Protein AF-A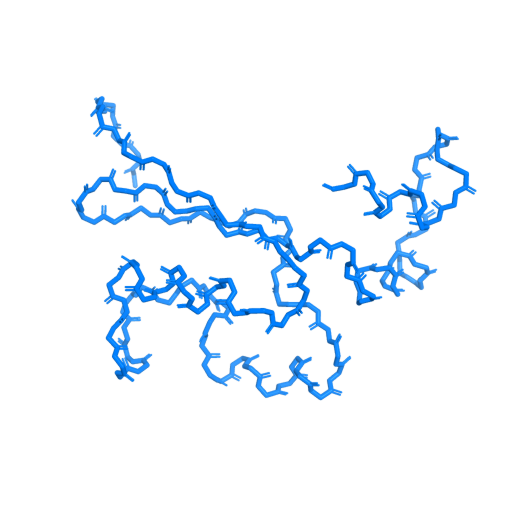0A9X0CCC5-F1 (afdb_monomer)

Foldseek 3Di:
DDDPDDDAAEDEDAAAAPPCQQVVLQVVLVDDPPLPDPRRPPCNRPVNVVVCVVVLAWRDDAWDWDAHPVRYIYIYGTYQQRPNVLVCCVPPNVPDPPVDPDSSSSSNVD

Structure (mmCIF, N/CA/C/O backbone):
data_AF-A0A9X0CCC5-F1
#
_entry.id   AF-A0A9X0CCC5-F1
#
loop_
_atom_site.group_PDB
_atom_site.id
_atom_site.type_symbol
_atom_site.label_atom_id
_atom_site.l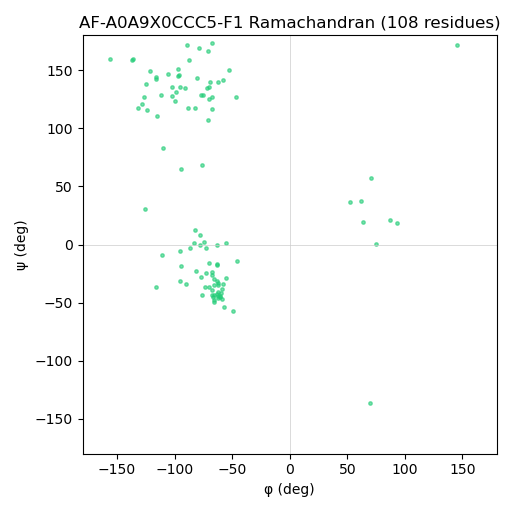abel_alt_id
_atom_site.label_comp_id
_atom_site.label_asym_id
_atom_site.label_entity_id
_atom_site.label_seq_id
_atom_site.pdbx_PDB_ins_code
_atom_site.Cartn_x
_atom_site.Cartn_y
_atom_site.Cartn_z
_atom_site.occupancy
_atom_site.B_iso_or_equiv
_atom_site.auth_seq_id
_atom_site.auth_comp_id
_atom_site.auth_asym_id
_atom_site.auth_atom_id
_atom_site.pdbx_PDB_model_num
ATOM 1 N N . ILE A 1 1 ? -15.593 -13.661 10.466 1.00 53.88 1 ILE A N 1
ATOM 2 C CA . ILE A 1 1 ? -16.989 -13.393 10.046 1.00 53.88 1 ILE A CA 1
ATOM 3 C C . ILE A 1 1 ? -17.139 -11.886 10.006 1.00 53.88 1 ILE A C 1
ATOM 5 O O . ILE A 1 1 ? -16.925 -11.261 11.036 1.00 53.88 1 ILE A O 1
ATOM 9 N N . LEU A 1 2 ? -17.408 -11.317 8.831 1.00 68.50 2 LEU A N 1
ATOM 10 C CA . LEU A 1 2 ? -17.832 -9.922 8.739 1.00 68.50 2 LEU A CA 1
ATOM 11 C C . LEU A 1 2 ? -19.293 -9.868 9.187 1.00 68.50 2 LEU A C 1
ATOM 13 O O . LEU A 1 2 ? -20.100 -10.692 8.757 1.00 68.50 2 LEU A O 1
ATOM 17 N N . LEU A 1 3 ? -19.589 -8.978 10.124 1.00 79.69 3 LEU A N 1
ATOM 18 C CA . LEU A 1 3 ? -20.931 -8.781 10.658 1.00 79.69 3 LEU A CA 1
ATOM 19 C C . LEU A 1 3 ? -21.579 -7.606 9.926 1.00 79.69 3 LEU A C 1
ATOM 21 O O . LEU A 1 3 ? -20.877 -6.685 9.514 1.00 79.69 3 LEU A O 1
ATOM 25 N N . ASP A 1 4 ? -22.904 -7.624 9.807 1.00 84.25 4 ASP A N 1
ATOM 26 C CA . ASP A 1 4 ? -23.687 -6.513 9.259 1.00 84.25 4 ASP A CA 1
ATOM 27 C C . ASP A 1 4 ? -23.791 -5.384 10.299 1.00 84.25 4 ASP A C 1
ATOM 29 O O . ASP A 1 4 ? -24.814 -5.180 10.951 1.00 84.25 4 ASP A O 1
ATOM 33 N N . GLN A 1 5 ? -22.656 -4.739 10.571 1.00 79.56 5 GLN A N 1
ATOM 34 C CA . GLN A 1 5 ? -22.555 -3.595 11.469 1.00 79.56 5 GLN A CA 1
ATOM 35 C C . GLN A 1 5 ? -22.102 -2.365 10.687 1.00 79.56 5 GLN A C 1
ATOM 37 O O . GLN A 1 5 ? -21.273 -2.453 9.785 1.00 79.56 5 GLN A O 1
ATOM 42 N N . THR A 1 6 ? -22.651 -1.210 11.045 1.00 84.75 6 THR A N 1
ATOM 43 C CA . THR A 1 6 ? -22.238 0.091 10.516 1.00 84.75 6 THR A CA 1
ATOM 44 C C . THR A 1 6 ? -21.115 0.687 11.372 1.00 84.75 6 THR A C 1
ATOM 46 O O . THR A 1 6 ? -20.791 0.161 12.441 1.00 84.75 6 THR A O 1
ATOM 49 N N . ASP A 1 7 ? -20.532 1.794 10.903 1.00 88.69 7 ASP A N 1
ATOM 50 C CA . ASP A 1 7 ? -19.572 2.622 11.653 1.00 88.69 7 ASP A CA 1
ATOM 51 C C . ASP A 1 7 ? -18.192 1.978 11.872 1.00 88.69 7 ASP A C 1
ATOM 53 O O . ASP A 1 7 ? -17.707 1.833 12.995 1.00 88.69 7 ASP A O 1
ATOM 57 N N . PHE A 1 8 ? -17.542 1.613 10.765 1.00 91.88 8 PHE A N 1
ATOM 58 C CA . PHE A 1 8 ? -16.128 1.233 10.737 1.00 91.88 8 PHE A CA 1
ATOM 59 C C . PHE A 1 8 ? -15.248 2.416 10.325 1.00 91.88 8 PHE A C 1
ATOM 61 O O . PHE A 1 8 ? -15.617 3.205 9.453 1.00 91.88 8 PHE A O 1
ATOM 68 N N . LEU A 1 9 ? -14.046 2.490 10.898 1.00 93.62 9 LEU A N 1
ATOM 69 C CA . LEU A 1 9 ? -12.968 3.328 10.373 1.00 93.62 9 LEU A CA 1
ATOM 70 C C . LEU A 1 9 ? -12.127 2.499 9.400 1.00 93.62 9 LEU A C 1
ATOM 72 O O . LEU A 1 9 ? -11.758 1.374 9.720 1.00 93.62 9 LEU A O 1
ATOM 76 N N . VAL A 1 10 ? -11.783 3.058 8.241 1.00 95.19 10 VAL A N 1
ATOM 77 C CA . VAL A 1 10 ? -10.883 2.412 7.275 1.00 95.19 10 VAL A CA 1
ATOM 78 C C . VAL A 1 10 ? -9.575 3.191 7.200 1.00 95.19 10 VAL A C 1
ATOM 80 O O . VAL A 1 10 ? -9.589 4.403 6.993 1.00 95.19 10 VAL A O 1
ATOM 83 N N . VAL A 1 11 ? -8.449 2.492 7.347 1.00 95.31 11 VAL A N 1
ATOM 84 C CA . VAL A 1 11 ? -7.098 3.051 7.225 1.00 95.31 11 VAL A CA 1
ATOM 85 C C . VAL A 1 11 ? -6.329 2.257 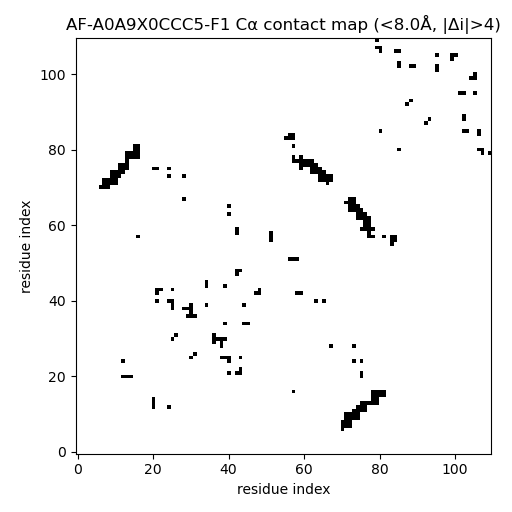6.177 1.00 95.31 11 VAL A C 1
ATOM 87 O O . VAL A 1 11 ? -6.067 1.071 6.361 1.00 95.31 11 VAL A O 1
ATOM 90 N N . GLY A 1 12 ? -5.952 2.918 5.085 1.00 94.88 12 GLY A N 1
ATOM 91 C CA . GLY A 1 12 ? -5.049 2.366 4.077 1.00 94.88 12 GLY A CA 1
ATOM 92 C C . GLY A 1 12 ? -3.663 2.993 4.159 1.00 94.88 12 GLY A C 1
ATOM 93 O O . GLY A 1 12 ? -3.537 4.178 4.470 1.00 94.88 12 GLY A O 1
ATOM 94 N N . VAL A 1 13 ? -2.629 2.209 3.855 1.00 94.25 13 VAL A N 1
ATOM 95 C CA . VAL A 1 13 ? -1.253 2.709 3.715 1.00 94.25 13 VAL A CA 1
ATOM 96 C C . VAL A 1 13 ? -0.758 2.533 2.294 1.00 94.25 13 VAL A C 1
ATOM 98 O O . VAL A 1 13 ? -1.059 1.540 1.643 1.00 94.25 13 VAL A O 1
ATOM 101 N N . ILE A 1 14 ? 0.037 3.493 1.832 1.00 95.62 14 ILE A N 1
ATOM 102 C CA . ILE A 1 14 ? 0.705 3.480 0.530 1.00 95.62 14 ILE A CA 1
ATOM 103 C C . ILE A 1 14 ? 2.150 3.944 0.691 1.00 95.62 14 ILE A C 1
ATOM 105 O O . ILE A 1 14 ? 2.499 4.599 1.675 1.00 95.62 14 ILE A O 1
ATOM 109 N N . GLY A 1 15 ? 3.001 3.610 -0.275 1.00 94.25 15 GLY A N 1
ATOM 110 C CA . GLY A 1 15 ? 4.388 4.068 -0.292 1.00 94.25 15 GLY A CA 1
ATOM 111 C C . GLY A 1 15 ? 5.374 3.056 -0.872 1.00 94.25 15 GLY A C 1
ATOM 112 O O . GLY A 1 15 ? 5.015 1.895 -1.114 1.00 94.25 15 GLY A O 1
ATOM 113 N N . PRO A 1 16 ? 6.630 3.485 -1.074 1.00 92.62 16 PRO A N 1
ATOM 114 C CA . PRO A 1 16 ? 7.644 2.692 -1.757 1.00 92.62 16 PRO A CA 1
ATOM 115 C C . PRO A 1 16 ? 8.067 1.452 -0.957 1.00 92.62 16 PRO A C 1
ATOM 117 O O . PRO A 1 16 ? 7.653 1.218 0.188 1.00 92.62 16 PRO A O 1
ATOM 120 N N . GLN A 1 17 ? 8.883 0.610 -1.588 1.00 87.81 17 GLN A N 1
ATOM 121 C CA . GLN A 1 17 ? 9.433 -0.592 -0.966 1.00 87.81 17 GLN A CA 1
ATOM 122 C C . GLN A 1 17 ? 10.310 -0.236 0.239 1.00 87.81 17 GLN A C 1
ATOM 124 O O . GLN A 1 17 ? 11.052 0.741 0.219 1.00 87.81 17 GLN A O 1
ATOM 129 N N . GLY A 1 18 ? 10.198 -1.022 1.312 1.00 84.31 18 GLY A N 1
ATOM 130 C CA . GLY A 1 18 ? 11.047 -0.873 2.498 1.00 84.31 18 GLY A CA 1
ATOM 131 C C . GLY A 1 18 ? 10.729 0.312 3.419 1.00 84.31 18 GLY A C 1
ATOM 132 O O . GLY A 1 18 ? 11.372 0.437 4.451 1.00 84.31 18 GLY A O 1
ATOM 133 N N . VAL A 1 19 ? 9.719 1.147 3.131 1.00 90.00 19 VAL A N 1
ATOM 134 C CA . VAL A 1 19 ? 9.386 2.322 3.974 1.00 90.00 19 VAL A CA 1
ATOM 135 C C . VAL A 1 19 ? 8.715 1.971 5.319 1.00 90.00 19 VAL A C 1
ATOM 137 O O . VAL A 1 19 ? 8.446 2.851 6.129 1.00 90.00 19 VAL A O 1
ATOM 140 N N . GLY A 1 20 ? 8.435 0.688 5.577 1.00 87.62 20 GLY A N 1
ATOM 141 C CA . GLY A 1 20 ? 7.882 0.220 6.857 1.00 87.62 20 GLY A CA 1
ATOM 142 C C . GLY A 1 20 ? 6.354 0.255 6.975 1.00 87.62 20 GLY A C 1
ATOM 143 O O . GLY A 1 20 ? 5.840 0.246 8.089 1.00 87.62 20 GLY A O 1
ATOM 144 N N . LYS A 1 21 ? 5.620 0.270 5.853 1.00 91.31 21 LYS A N 1
ATOM 145 C CA . LYS A 1 21 ? 4.139 0.290 5.808 1.00 91.31 21 LYS A CA 1
ATOM 146 C C . LYS A 1 21 ? 3.496 -0.772 6.704 1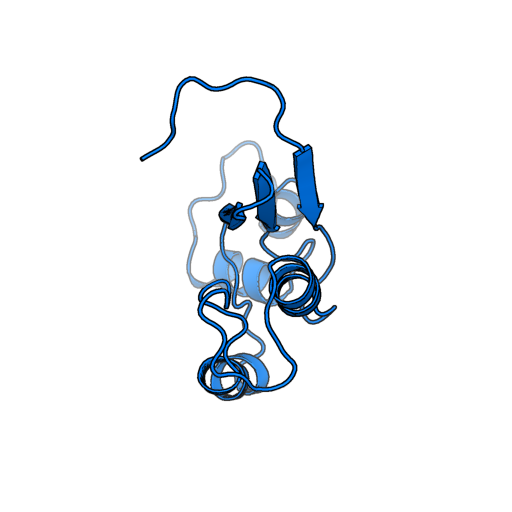.00 91.31 21 LYS A C 1
ATOM 148 O O . LYS A 1 21 ? 2.767 -0.437 7.635 1.00 91.31 21 LYS A O 1
ATOM 153 N N . SER A 1 22 ? 3.846 -2.033 6.466 1.00 86.44 22 SER A N 1
ATOM 154 C CA . SER A 1 22 ? 3.330 -3.188 7.203 1.00 86.44 22 SER A CA 1
ATOM 155 C C . SER A 1 22 ? 3.706 -3.142 8.679 1.00 86.44 22 SER A C 1
ATOM 157 O O . SER A 1 22 ? 2.910 -3.517 9.534 1.00 86.44 22 SER A O 1
ATOM 159 N N . THR A 1 23 ? 4.891 -2.618 9.004 1.00 86.12 23 THR A N 1
ATOM 160 C CA . THR A 1 23 ? 5.334 -2.425 10.389 1.00 86.12 23 THR A CA 1
ATOM 161 C C . THR A 1 23 ? 4.471 -1.391 11.105 1.00 86.12 23 THR A C 1
ATOM 163 O O . THR A 1 23 ? 3.995 -1.651 12.207 1.00 86.12 23 THR A O 1
ATOM 166 N N . VAL A 1 24 ? 4.228 -0.237 10.476 1.00 87.94 24 VAL A N 1
ATOM 167 C CA . VAL A 1 24 ? 3.372 0.818 11.038 1.00 87.94 24 VAL A CA 1
ATOM 168 C C . VAL A 1 24 ? 1.946 0.307 11.227 1.00 87.94 24 VAL A C 1
ATOM 170 O O . VAL A 1 24 ? 1.382 0.479 12.306 1.00 87.94 24 VAL A O 1
ATOM 173 N N . LEU A 1 25 ? 1.378 -0.369 10.223 1.00 88.88 25 LEU A N 1
ATOM 174 C CA . LEU A 1 25 ? 0.040 -0.950 10.335 1.00 88.88 25 LEU A CA 1
ATOM 175 C C . LEU A 1 25 ? -0.059 -2.023 11.415 1.00 88.88 25 LEU A C 1
ATOM 177 O O . LEU A 1 25 ? -1.037 -2.035 12.153 1.00 88.88 25 LEU A O 1
ATOM 181 N N . SER A 1 26 ? 0.945 -2.889 11.537 1.00 84.62 26 SER A N 1
ATOM 182 C CA . SER A 1 26 ? 1.001 -3.919 12.577 1.00 84.62 26 SER A CA 1
ATOM 183 C C . SER A 1 26 ? 0.952 -3.287 13.972 1.00 84.62 26 SER A C 1
ATOM 185 O O . SER A 1 26 ? 0.128 -3.667 14.805 1.00 84.62 26 SER A O 1
ATOM 187 N N . VAL A 1 27 ? 1.750 -2.238 14.209 1.00 84.06 27 VAL A N 1
ATOM 188 C CA . VAL A 1 27 ? 1.738 -1.491 15.480 1.00 84.06 27 VAL A CA 1
ATOM 189 C C . VAL A 1 27 ? 0.381 -0.825 15.727 1.00 84.06 27 VAL A C 1
ATOM 191 O O . VAL A 1 27 ? -0.161 -0.941 16.826 1.00 84.06 27 VAL A O 1
ATOM 194 N N . LEU A 1 28 ? -0.210 -0.182 14.713 1.00 85.62 28 LEU A N 1
ATOM 195 C CA . LEU A 1 28 ? -1.553 0.410 14.810 1.00 85.62 28 LEU A CA 1
ATOM 196 C C . LEU A 1 28 ? -2.647 -0.641 15.064 1.00 85.62 28 LEU A C 1
ATOM 198 O O . LEU A 1 28 ? -3.620 -0.353 15.754 1.00 85.62 28 LEU A O 1
ATOM 202 N N . GLY A 1 29 ? -2.468 -1.860 14.554 1.00 83.56 29 GLY A N 1
ATOM 203 C CA . GLY A 1 29 ? -3.338 -3.012 14.788 1.00 83.56 29 GLY A CA 1
ATOM 204 C C . GLY A 1 29 ? -3.191 -3.648 16.173 1.00 83.56 29 GLY A C 1
ATOM 205 O O . GLY A 1 29 ? -3.847 -4.647 16.458 1.00 83.56 29 GLY A O 1
ATOM 206 N N . GLY A 1 30 ? -2.345 -3.092 17.046 1.00 78.62 30 GLY A N 1
ATOM 207 C CA . GLY A 1 30 ? -2.124 -3.601 18.398 1.00 78.62 30 GLY A CA 1
ATOM 208 C C . GLY A 1 30 ? -0.952 -4.577 18.508 1.00 78.62 30 GLY A C 1
ATOM 209 O O . GLY A 1 30 ? -0.860 -5.324 19.488 1.00 78.62 30 GLY A O 1
ATOM 210 N N . ALA A 1 31 ? -0.033 -4.600 17.536 1.00 73.69 31 ALA A N 1
ATOM 211 C CA . ALA A 1 31 ? 1.244 -5.271 17.725 1.00 73.69 31 ALA A CA 1
ATOM 212 C C . ALA A 1 31 ? 2.099 -4.554 18.775 1.00 73.69 31 ALA A C 1
ATOM 214 O O . ALA A 1 31 ? 2.490 -3.401 18.607 1.00 73.69 31 ALA A O 1
ATOM 215 N N . GLY A 1 32 ? 2.381 -5.248 19.881 1.00 63.62 32 GLY A N 1
ATOM 216 C CA . GLY A 1 32 ? 3.343 -4.783 20.875 1.00 63.62 32 GLY A CA 1
ATOM 217 C C . GLY A 1 32 ? 4.789 -4.870 20.359 1.00 63.62 32 GLY A C 1
ATOM 218 O O . GLY A 1 32 ? 5.053 -5.554 19.372 1.00 63.62 32 GLY A O 1
ATOM 219 N N . PRO A 1 33 ? 5.752 -4.230 21.048 1.00 55.88 33 PRO A N 1
ATOM 220 C CA . PRO A 1 33 ? 7.176 -4.308 20.700 1.00 55.88 33 PRO A CA 1
ATOM 221 C C . PRO A 1 33 ? 7.761 -5.727 20.820 1.00 55.88 33 PRO A C 1
ATOM 223 O O . PRO A 1 33 ? 8.807 -6.015 20.246 1.00 55.88 33 PRO A O 1
ATOM 226 N N . SER A 1 34 ? 7.091 -6.630 21.541 1.00 53.41 34 SER A N 1
ATOM 227 C CA . SER A 1 34 ? 7.348 -8.065 21.470 1.00 53.41 34 SER A CA 1
ATOM 228 C C . SER A 1 34 ? 6.616 -8.651 20.258 1.00 53.41 34 SER A C 1
ATOM 230 O O . SER A 1 34 ? 5.385 -8.646 20.221 1.00 53.41 34 SER A O 1
ATOM 232 N N . LEU A 1 35 ? 7.379 -9.192 19.304 1.00 51.53 35 LEU A N 1
ATOM 233 C CA . LEU A 1 35 ? 6.945 -9.842 18.051 1.00 51.53 35 LEU A CA 1
ATOM 234 C C . LEU A 1 35 ? 5.945 -11.013 18.209 1.00 51.53 35 LEU A C 1
ATOM 236 O O . LEU A 1 35 ? 5.524 -11.584 17.210 1.00 51.53 35 LEU A O 1
ATOM 240 N N . ASP A 1 36 ? 5.521 -11.335 19.431 1.00 45.91 36 ASP A N 1
ATOM 241 C CA . ASP A 1 36 ? 4.494 -12.334 19.762 1.00 45.91 36 ASP A CA 1
ATOM 242 C C . ASP A 1 36 ? 3.055 -11.842 19.530 1.00 45.91 36 ASP A C 1
ATOM 244 O O . ASP A 1 36 ? 2.085 -12.487 19.945 1.00 45.91 36 ASP A O 1
ATOM 248 N N . SER A 1 37 ? 2.870 -10.671 18.912 1.00 42.53 37 SER A N 1
ATOM 249 C CA . SER A 1 37 ? 1.527 -10.130 18.776 1.00 42.53 37 SER A CA 1
ATOM 250 C C . SER A 1 37 ? 0.684 -10.907 17.769 1.00 42.53 37 SER A C 1
ATOM 252 O O . SER A 1 37 ? 1.075 -11.174 16.637 1.00 42.53 37 SER A O 1
ATOM 254 N N . ARG A 1 38 ? -0.554 -11.183 18.181 1.00 45.53 38 ARG A N 1
ATOM 255 C CA . ARG A 1 38 ? -1.617 -11.853 17.412 1.00 45.53 38 ARG A CA 1
ATOM 256 C C . ARG A 1 38 ? -2.069 -11.069 16.170 1.00 45.53 38 ARG A C 1
ATOM 258 O O . ARG A 1 38 ? -2.970 -11.520 15.472 1.00 45.53 38 ARG A O 1
ATOM 265 N N . PHE A 1 39 ? -1.477 -9.898 15.940 1.00 50.12 39 PHE A N 1
ATOM 266 C CA . PHE A 1 39 ? -1.848 -8.916 14.925 1.00 50.12 39 PHE A CA 1
ATOM 267 C C . PHE A 1 39 ? -0.680 -8.537 14.010 1.00 50.12 39 PHE A C 1
ATOM 269 O O . PHE A 1 39 ? -0.592 -7.424 13.504 1.00 50.12 39 PHE A O 1
ATOM 276 N N . VAL A 1 40 ? 0.239 -9.473 13.789 1.00 54.22 40 VAL A N 1
ATOM 277 C CA . VAL A 1 40 ? 1.193 -9.352 12.693 1.00 54.22 40 VAL A CA 1
ATOM 278 C C . VAL A 1 40 ? 0.397 -9.569 11.407 1.00 54.22 40 VAL A C 1
ATOM 280 O O . VAL A 1 40 ? -0.007 -10.697 11.120 1.00 54.22 40 VAL A O 1
ATOM 283 N N . THR A 1 41 ? 0.148 -8.508 10.626 1.00 53.25 41 THR A N 1
ATOM 284 C CA . THR A 1 41 ? -0.111 -8.694 9.189 1.00 53.25 41 THR A CA 1
ATOM 285 C C . THR A 1 41 ? 0.967 -9.647 8.697 1.00 53.25 41 THR A C 1
ATOM 287 O O . THR A 1 41 ? 2.134 -9.421 9.012 1.00 53.25 41 THR A O 1
ATOM 290 N N . HIS A 1 42 ? 0.577 -10.743 8.034 1.00 51.12 42 HIS A N 1
ATOM 291 C CA . HIS A 1 42 ? 1.361 -11.975 7.833 1.00 51.12 42 HIS A CA 1
ATOM 292 C C . HIS A 1 42 ? 2.833 -11.794 7.404 1.00 51.12 42 HIS A C 1
ATOM 294 O O . HIS A 1 42 ? 3.605 -12.741 7.486 1.00 51.12 42 HIS A O 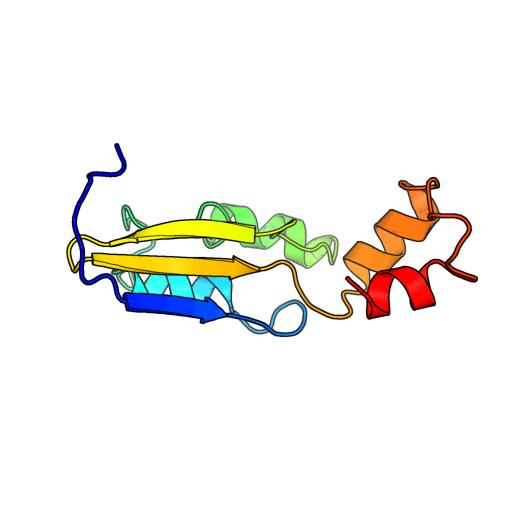1
ATOM 300 N N . GLN A 1 43 ? 3.229 -10.604 6.964 1.00 54.19 43 GLN A N 1
ATOM 301 C CA . GLN A 1 43 ? 4.521 -10.250 6.394 1.00 54.19 43 GLN A CA 1
ATOM 302 C C . GLN A 1 43 ? 5.393 -9.334 7.278 1.00 54.19 43 GLN A C 1
ATOM 304 O O . GLN A 1 43 ? 6.569 -9.168 6.977 1.00 54.19 43 GLN A O 1
ATOM 309 N N . ALA A 1 44 ? 4.885 -8.779 8.387 1.00 52.41 44 ALA A N 1
ATOM 310 C CA . ALA A 1 44 ? 5.681 -7.955 9.312 1.00 52.41 44 ALA A CA 1
ATOM 311 C C . ALA A 1 44 ? 6.492 -8.781 10.340 1.00 52.41 44 ALA A C 1
ATOM 313 O O . ALA A 1 44 ? 7.180 -8.216 11.192 1.00 52.41 44 ALA A O 1
ATOM 314 N N . ALA A 1 45 ? 6.419 -10.117 10.291 1.00 55.09 45 ALA A N 1
ATOM 315 C CA . ALA A 1 45 ? 7.190 -10.984 11.177 1.00 55.09 45 ALA A CA 1
ATOM 316 C C . ALA A 1 45 ? 8.691 -10.878 10.861 1.00 55.09 45 ALA A C 1
ATOM 318 O O . ALA A 1 45 ? 9.112 -11.113 9.731 1.00 55.09 45 ALA A O 1
ATOM 319 N N . ALA A 1 46 ? 9.519 -10.597 11.871 1.00 52.78 46 ALA A N 1
ATOM 320 C CA . ALA A 1 46 ? 10.976 -10.497 11.724 1.00 52.78 46 ALA A CA 1
ATOM 321 C C . ALA A 1 46 ? 11.623 -11.756 11.104 1.00 52.78 46 ALA A C 1
ATOM 323 O O . ALA A 1 46 ? 12.627 -11.653 10.403 1.00 52.78 46 ALA A O 1
ATOM 324 N N . SER A 1 47 ? 11.027 -12.936 11.301 1.00 49.06 47 SER A N 1
ATOM 325 C CA . SER A 1 47 ? 11.455 -14.198 10.679 1.00 49.06 47 SER A CA 1
ATOM 326 C C . SER A 1 47 ? 11.255 -14.239 9.158 1.00 49.06 47 SER A C 1
ATOM 328 O O . SER A 1 47 ? 11.967 -14.969 8.476 1.00 49.06 47 SER A O 1
ATOM 330 N N . LEU A 1 48 ? 10.337 -13.435 8.620 1.00 53.62 48 LEU A N 1
ATOM 331 C CA . LEU A 1 48 ? 10.143 -13.228 7.185 1.00 53.62 48 LEU A CA 1
ATOM 332 C C . LEU A 1 48 ? 10.893 -11.993 6.672 1.00 53.62 48 LEU A C 1
ATOM 334 O O . LEU A 1 48 ? 10.910 -11.761 5.475 1.00 53.62 48 LEU A O 1
ATOM 338 N N . TRP A 1 49 ? 11.527 -11.184 7.523 1.00 53.75 49 TRP A N 1
ATOM 339 C CA . TRP A 1 49 ? 12.252 -9.993 7.067 1.00 53.75 49 TRP A CA 1
ATOM 340 C C . TRP A 1 49 ? 13.598 -10.323 6.417 1.00 53.75 49 TRP A C 1
ATOM 342 O O . TRP A 1 49 ? 13.904 -9.810 5.343 1.00 53.75 49 TRP A O 1
ATOM 352 N N . PHE A 1 50 ? 14.361 -11.233 7.024 1.00 51.28 50 PHE A N 1
ATOM 353 C CA . PHE A 1 50 ? 15.709 -11.588 6.571 1.00 51.28 50 PHE A CA 1
ATOM 354 C C . PHE A 1 50 ? 15.796 -12.076 5.110 1.00 51.28 50 PHE A C 1
ATOM 356 O O . PHE A 1 50 ? 16.539 -11.460 4.350 1.00 51.28 50 PHE A O 1
ATOM 363 N N . PRO A 1 51 ? 15.033 -13.093 4.660 1.00 56.88 51 PRO A N 1
ATOM 364 C CA . PRO A 1 51 ? 15.195 -13.613 3.297 1.00 56.88 51 PRO A CA 1
ATOM 365 C C . PRO A 1 51 ? 14.802 -12.606 2.202 1.00 56.88 51 PRO A C 1
ATOM 367 O O . PRO A 1 51 ? 15.445 -12.530 1.163 1.00 56.88 51 PRO A O 1
ATOM 370 N N . TYR A 1 52 ? 13.789 -11.766 2.433 1.00 58.09 52 TYR A N 1
ATOM 371 C CA . TYR A 1 52 ? 13.331 -10.808 1.417 1.00 58.09 52 TYR A CA 1
ATOM 372 C C . TYR A 1 52 ? 14.256 -9.598 1.304 1.00 58.09 52 TYR A C 1
ATOM 374 O O . TYR A 1 52 ? 14.337 -8.983 0.240 1.00 58.09 52 TYR A O 1
ATOM 382 N N . HIS A 1 53 ? 14.941 -9.241 2.394 1.00 61.62 53 HIS A N 1
ATOM 383 C CA . HIS A 1 53 ? 15.869 -8.123 2.370 1.00 61.62 53 HIS A CA 1
ATOM 384 C C . HIS A 1 53 ? 17.154 -8.460 1.609 1.00 61.62 53 HIS A C 1
ATOM 386 O O . HIS A 1 53 ? 17.662 -7.595 0.898 1.00 61.62 53 HIS A O 1
ATOM 392 N N . GLU A 1 54 ? 17.631 -9.703 1.719 1.00 61.81 54 GLU A N 1
ATOM 393 C CA . GLU A 1 54 ? 18.807 -10.191 0.987 1.00 61.81 54 GLU A CA 1
ATOM 394 C C . GLU A 1 54 ? 18.528 -10.349 -0.514 1.00 61.81 54 GLU A C 1
ATOM 396 O O . GLU A 1 54 ? 19.371 -9.979 -1.329 1.00 61.81 54 GLU A O 1
ATOM 401 N N . ASP A 1 55 ? 17.315 -10.774 -0.883 1.00 66.50 55 ASP A N 1
ATOM 402 C CA . ASP A 1 55 ? 16.910 -10.930 -2.288 1.00 66.50 55 ASP A CA 1
ATOM 403 C C . ASP A 1 55 ? 16.344 -9.639 -2.914 1.00 66.50 55 ASP A C 1
ATOM 405 O O . ASP A 1 55 ? 15.982 -9.610 -4.090 1.00 66.50 55 ASP A O 1
ATOM 409 N N . GLY A 1 56 ? 16.216 -8.558 -2.134 1.00 68.00 56 GLY A N 1
ATOM 410 C CA . GLY A 1 56 ? 15.659 -7.284 -2.598 1.00 68.00 56 GLY A CA 1
ATOM 411 C C . GLY A 1 56 ? 14.188 -7.358 -3.029 1.00 68.00 56 GLY A C 1
ATOM 412 O O . GLY A 1 56 ? 13.718 -6.475 -3.748 1.00 68.00 56 GLY A O 1
ATOM 413 N N . THR A 1 57 ? 13.443 -8.379 -2.601 1.00 74.38 57 THR A N 1
ATOM 414 C CA . THR A 1 57 ? 12.067 -8.633 -3.053 1.00 74.38 57 THR A CA 1
ATOM 415 C C . THR A 1 57 ? 11.020 -7.888 -2.219 1.00 74.38 57 THR A C 1
ATOM 417 O O . THR A 1 57 ? 11.261 -7.474 -1.083 1.00 74.38 57 THR A O 1
ATOM 420 N N . ASN A 1 58 ? 9.823 -7.682 -2.779 1.00 75.69 58 ASN A N 1
ATOM 421 C CA . ASN A 1 58 ? 8.685 -7.173 -2.018 1.00 75.69 58 ASN A CA 1
ATOM 422 C C . ASN A 1 58 ? 8.006 -8.301 -1.226 1.00 75.69 58 ASN A C 1
ATOM 424 O O . ASN A 1 58 ? 7.874 -9.430 -1.704 1.00 75.69 58 ASN A O 1
ATOM 428 N N . GLN A 1 59 ? 7.540 -7.963 -0.025 1.00 72.06 59 GLN A N 1
ATOM 429 C CA . GLN A 1 59 ? 6.835 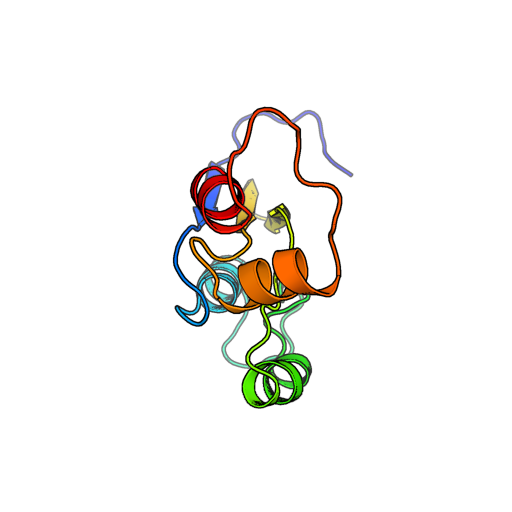-8.894 0.859 1.00 72.06 59 GLN A CA 1
ATOM 430 C C . GLN A 1 59 ? 5.318 -8.893 0.626 1.00 72.06 59 GLN A C 1
ATOM 432 O O . GLN A 1 59 ? 4.702 -9.951 0.699 1.00 72.06 59 GLN A O 1
ATOM 437 N N . THR A 1 60 ? 4.745 -7.735 0.282 1.00 76.69 60 THR A N 1
ATOM 438 C CA . THR A 1 60 ? 3.301 -7.543 0.057 1.00 76.69 60 THR A CA 1
ATOM 439 C C . THR A 1 60 ? 2.966 -7.570 -1.425 1.00 76.69 60 THR A C 1
ATOM 441 O O . THR A 1 60 ? 3.623 -6.883 -2.214 1.00 76.69 60 THR A O 1
ATOM 444 N N . ALA A 1 61 ? 1.953 -8.353 -1.797 1.00 83.50 61 ALA A N 1
ATOM 445 C CA . ALA A 1 61 ? 1.417 -8.466 -3.152 1.00 83.50 61 ALA A CA 1
ATOM 446 C C . ALA A 1 61 ? -0.098 -8.220 -3.122 1.00 83.50 61 ALA A C 1
ATOM 448 O O . ALA A 1 61 ? -0.814 -8.866 -2.361 1.00 83.50 61 ALA A O 1
ATOM 449 N N . GLY A 1 62 ? -0.586 -7.293 -3.945 1.00 88.75 62 GLY A N 1
ATOM 450 C CA . GLY A 1 62 ? -1.970 -6.834 -3.899 1.00 88.75 62 GLY A CA 1
ATOM 451 C C . GLY A 1 62 ? -2.286 -6.008 -2.649 1.00 88.75 62 GLY A C 1
ATOM 452 O O . GLY A 1 62 ? -1.521 -5.117 -2.269 1.00 88.75 62 GLY A O 1
ATOM 453 N N . ILE A 1 63 ? -3.446 -6.284 -2.046 1.00 91.62 63 ILE A N 1
ATOM 454 C CA . ILE A 1 63 ? -3.962 -5.595 -0.859 1.00 91.62 63 ILE A CA 1
ATOM 455 C C . ILE A 1 63 ? -4.335 -6.640 0.194 1.00 91.62 63 ILE A C 1
ATOM 457 O O . ILE A 1 63 ? -5.213 -7.470 -0.043 1.00 91.62 63 ILE A O 1
ATOM 461 N N . ASP A 1 64 ? -3.709 -6.555 1.363 1.00 88.94 64 ASP A N 1
ATOM 462 C CA . ASP A 1 64 ? -4.040 -7.356 2.537 1.00 88.94 64 ASP A CA 1
ATOM 463 C C . ASP A 1 64 ? -4.974 -6.579 3.474 1.00 88.94 64 ASP A C 1
ATOM 465 O O . ASP A 1 64 ? -4.877 -5.359 3.619 1.00 88.94 64 ASP A O 1
ATOM 469 N N . MET A 1 65 ? -5.879 -7.294 4.145 1.00 89.38 65 MET A N 1
ATOM 470 C CA . MET A 1 65 ? -6.889 -6.709 5.030 1.00 89.38 65 MET A CA 1
ATOM 471 C C . MET A 1 65 ? -6.821 -7.324 6.429 1.00 89.38 65 MET A C 1
ATOM 473 O O . MET A 1 65 ? -6.740 -8.543 6.584 1.00 89.38 65 MET A O 1
ATOM 477 N N . SER A 1 66 ? -6.949 -6.488 7.461 1.00 87.19 66 SER A N 1
ATOM 478 C CA . SER A 1 66 ? -7.207 -6.931 8.837 1.00 87.19 66 SER A CA 1
ATOM 479 C C . SER A 1 66 ? -8.253 -6.048 9.521 1.00 87.19 66 SER A C 1
ATOM 481 O O . SER A 1 66 ? -8.511 -4.928 9.082 1.00 87.19 66 SER A O 1
ATOM 483 N N . VAL A 1 67 ? -8.900 -6.565 10.570 1.00 87.25 67 VAL A N 1
ATOM 484 C CA . VAL A 1 67 ? -9.966 -5.854 11.297 1.00 87.25 67 VAL A CA 1
ATOM 485 C C . VAL A 1 67 ? -9.720 -5.934 12.797 1.00 87.25 67 VAL A C 1
ATOM 487 O O . VAL A 1 67 ? -9.730 -7.033 13.354 1.00 87.25 67 VAL A O 1
ATOM 490 N N . THR A 1 68 ? -9.512 -4.790 13.448 1.00 85.75 68 THR A N 1
ATOM 491 C CA . THR A 1 68 ? -9.230 -4.716 14.891 1.00 85.75 68 THR A CA 1
ATOM 492 C C . THR A 1 68 ? -10.499 -4.851 15.744 1.00 85.75 68 THR A C 1
ATOM 494 O O . THR A 1 68 ? -11.626 -4.796 15.242 1.00 85.75 68 THR A O 1
ATOM 497 N N . GLN A 1 69 ? -10.330 -5.015 17.062 1.00 85.25 69 GLN A N 1
ATOM 498 C CA . GLN A 1 69 ? -11.454 -5.093 18.009 1.00 85.25 69 GLN A CA 1
ATOM 499 C C . GLN A 1 69 ? -12.210 -3.759 18.118 1.00 85.25 69 GLN A C 1
ATOM 501 O O . GLN A 1 69 ? -13.412 -3.736 18.376 1.00 85.25 69 GLN A O 1
ATOM 506 N N . GLU A 1 70 ? -11.522 -2.654 17.846 1.00 88.81 70 GLU A N 1
ATOM 507 C CA . GLU A 1 70 ? -12.023 -1.279 17.842 1.00 88.81 70 GLU A CA 1
ATOM 508 C C . GLU A 1 70 ? -12.734 -0.912 16.530 1.00 88.81 70 GLU A C 1
ATOM 510 O O . GLU A 1 70 ? -13.015 0.259 16.292 1.00 88.81 70 GLU A O 1
ATOM 515 N N . ARG A 1 71 ? -13.047 -1.905 15.682 1.00 89.44 71 ARG A N 1
ATOM 516 C CA . ARG A 1 71 ? -13.735 -1.726 14.392 1.00 89.44 71 ARG A CA 1
ATOM 517 C C . ARG A 1 71 ? -12.948 -0.868 13.399 1.00 89.44 71 ARG A C 1
ATOM 519 O O . ARG A 1 71 ? -13.527 -0.104 12.624 1.00 89.44 71 ARG A O 1
ATOM 526 N N . VAL A 1 72 ? -11.626 -1.024 13.391 1.00 90.6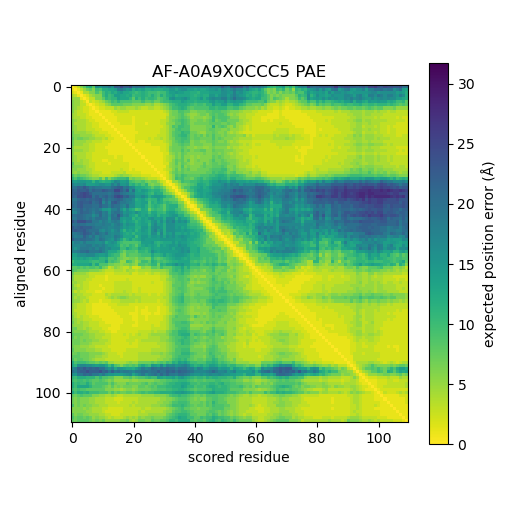2 72 VAL A N 1
ATOM 527 C CA . VAL A 1 72 ? -10.766 -0.424 12.369 1.00 90.62 72 VAL A CA 1
ATOM 528 C C . VAL A 1 72 ? -10.418 -1.478 11.323 1.00 90.62 72 VAL A C 1
ATOM 530 O O . VAL A 1 72 ? -9.884 -2.534 11.655 1.00 90.62 72 VAL A O 1
ATOM 533 N N . ILE A 1 73 ? -10.721 -1.192 10.060 1.00 92.00 73 ILE A N 1
ATOM 534 C CA . ILE A 1 73 ? -10.276 -1.964 8.901 1.00 92.00 73 ILE A CA 1
ATOM 535 C C . ILE A 1 73 ? -8.928 -1.395 8.457 1.00 92.00 73 ILE A C 1
ATOM 537 O O . ILE A 1 73 ? -8.848 -0.233 8.060 1.00 92.00 73 ILE A O 1
ATOM 541 N N . LEU A 1 74 ? -7.879 -2.210 8.512 1.00 92.62 74 LEU A N 1
ATOM 542 C CA . LEU A 1 74 ? -6.536 -1.855 8.060 1.00 92.62 74 LEU A CA 1
ATOM 543 C C . LEU A 1 74 ? -6.270 -2.499 6.698 1.00 92.62 74 LEU A C 1
ATOM 545 O O . LEU A 1 74 ? -6.446 -3.711 6.555 1.00 92.62 74 LEU A O 1
ATOM 549 N N . LEU A 1 75 ? -5.841 -1.692 5.728 1.00 94.44 75 LEU A N 1
ATOM 550 C CA . LEU A 1 75 ? -5.496 -2.114 4.371 1.00 94.44 75 LEU A CA 1
ATOM 551 C C . LEU A 1 75 ? -4.001 -1.892 4.124 1.00 94.44 75 LEU A C 1
ATOM 553 O O . LEU A 1 75 ? -3.548 -0.747 4.032 1.00 94.44 75 LEU A O 1
ATOM 557 N N . ASP A 1 76 ? -3.250 -2.986 4.021 1.00 91.81 76 ASP A N 1
ATOM 558 C CA . ASP A 1 76 ? -1.830 -2.977 3.664 1.00 91.81 76 ASP A CA 1
ATOM 559 C C . ASP A 1 76 ? -1.674 -3.217 2.164 1.00 91.81 76 ASP A C 1
ATOM 561 O O . ASP A 1 76 ? -2.344 -4.081 1.604 1.00 91.81 76 ASP A O 1
ATOM 565 N N . THR A 1 77 ? -0.822 -2.445 1.496 1.00 93.00 77 THR A N 1
ATOM 566 C CA . THR A 1 77 ? -0.716 -2.464 0.031 1.00 93.00 77 THR A CA 1
ATOM 567 C C . THR A 1 77 ? 0.686 -2.819 -0.431 1.00 93.00 77 THR A C 1
ATOM 569 O O . THR A 1 77 ? 1.695 -2.489 0.210 1.00 93.00 77 THR A O 1
ATOM 572 N N . GLN A 1 78 ? 0.756 -3.472 -1.592 1.00 92.00 78 GLN A N 1
ATOM 573 C CA . GLN A 1 78 ? 2.011 -3.678 -2.300 1.00 92.00 78 GLN A CA 1
ATOM 574 C C . GLN A 1 78 ? 2.760 -2.349 -2.512 1.00 92.00 78 GLN A C 1
ATOM 576 O O . GLN A 1 78 ? 2.144 -1.284 -2.601 1.00 92.00 78 GLN A O 1
ATOM 581 N N . PRO A 1 79 ? 4.103 -2.357 -2.568 1.00 92.25 79 PRO A N 1
ATOM 582 C CA . PRO A 1 79 ? 4.849 -1.115 -2.675 1.00 92.25 79 PRO A CA 1
ATOM 583 C C . PRO A 1 79 ? 4.690 -0.453 -4.045 1.00 92.25 79 PRO A C 1
ATOM 585 O O . PRO A 1 79 ? 4.850 -1.105 -5.074 1.00 92.25 79 PRO A O 1
ATOM 588 N N . LEU A 1 80 ? 4.475 0.862 -4.034 1.00 93.69 80 LEU A N 1
ATOM 589 C CA . LEU A 1 80 ? 4.404 1.668 -5.253 1.00 93.69 80 LEU A CA 1
ATOM 590 C C . LEU A 1 80 ? 5.779 1.756 -5.917 1.00 93.69 80 LEU A C 1
ATOM 592 O O . LEU A 1 80 ? 6.785 1.936 -5.221 1.00 93.69 80 LEU A O 1
ATOM 596 N N . LEU A 1 81 ? 5.807 1.666 -7.251 1.00 92.25 81 LEU A N 1
ATOM 597 C CA . LEU A 1 81 ? 7.022 1.784 -8.068 1.00 92.25 81 LEU A CA 1
ATOM 598 C C . LEU A 1 81 ? 8.150 0.839 -7.608 1.00 92.25 81 LEU A C 1
ATOM 600 O O . LEU A 1 81 ? 9.329 1.195 -7.598 1.00 92.25 81 LEU A O 1
ATOM 604 N N . SER A 1 82 ? 7.794 -0.370 -7.169 1.00 90.88 82 SER A N 1
ATOM 605 C CA . SER A 1 82 ? 8.763 -1.349 -6.673 1.00 90.88 82 SER A CA 1
ATOM 606 C C . SER A 1 82 ? 9.631 -1.890 -7.810 1.00 90.88 82 SER A C 1
ATOM 608 O O . SER A 1 82 ? 9.122 -2.459 -8.775 1.00 90.88 82 SER A O 1
ATOM 610 N N . ALA A 1 83 ? 10.954 -1.781 -7.655 1.00 90.69 83 ALA A N 1
ATOM 611 C CA . ALA A 1 83 ? 11.910 -2.411 -8.563 1.00 90.69 83 ALA A CA 1
ATOM 612 C C . ALA A 1 83 ? 11.778 -3.943 -8.557 1.00 90.69 83 ALA A C 1
ATOM 614 O O . ALA A 1 83 ? 11.929 -4.566 -9.598 1.00 90.69 83 ALA A O 1
ATOM 615 N N . ALA A 1 84 ? 11.432 -4.543 -7.413 1.00 88.38 84 ALA A N 1
ATOM 616 C CA . ALA A 1 84 ? 11.189 -5.980 -7.313 1.00 88.38 84 ALA A CA 1
ATOM 617 C C . ALA A 1 84 ? 9.937 -6.425 -8.079 1.00 88.38 84 ALA A C 1
ATOM 619 O O . ALA A 1 84 ? 9.944 -7.479 -8.711 1.00 88.38 84 ALA A O 1
ATOM 620 N N . LEU A 1 85 ? 8.861 -5.631 -8.037 1.00 88.88 85 LEU A N 1
ATOM 621 C CA . LEU A 1 85 ? 7.668 -5.901 -8.842 1.00 88.88 85 LEU A CA 1
ATOM 622 C C . LEU A 1 85 ? 7.966 -5.751 -10.333 1.00 88.88 85 LEU A C 1
ATOM 624 O O . LEU A 1 85 ? 7.584 -6.619 -11.112 1.00 88.88 85 LEU A O 1
ATOM 628 N N . LEU A 1 86 ? 8.701 -4.707 -10.721 1.00 91.50 86 LEU A N 1
ATOM 629 C CA . LEU A 1 86 ? 9.129 -4.517 -12.105 1.00 91.50 86 LEU A CA 1
ATOM 630 C C . LEU A 1 86 ? 10.012 -5.673 -12.597 1.00 91.50 86 LEU A C 1
ATOM 632 O O . LEU A 1 86 ? 9.784 -6.201 -13.682 1.00 91.50 86 LEU A O 1
ATOM 636 N N . ASP A 1 87 ? 10.980 -6.105 -11.790 1.00 91.25 87 ASP A N 1
ATOM 637 C CA . ASP A 1 87 ? 11.842 -7.244 -12.105 1.00 91.25 87 ASP A CA 1
ATOM 638 C C . ASP A 1 87 ? 11.027 -8.531 -12.303 1.00 91.25 87 ASP A C 1
ATOM 640 O O . ASP A 1 87 ? 11.231 -9.262 -13.276 1.00 91.25 87 ASP A O 1
ATOM 644 N N . ARG A 1 88 ? 10.018 -8.759 -11.449 1.00 87.75 88 ARG A N 1
ATOM 645 C CA . ARG A 1 88 ? 9.067 -9.864 -11.616 1.00 87.75 88 ARG A CA 1
ATOM 646 C C . ARG A 1 88 ? 8.242 -9.748 -12.896 1.00 87.75 88 ARG A C 1
ATOM 648 O O . ARG A 1 88 ? 8.087 -10.754 -13.584 1.00 87.75 88 ARG A O 1
ATOM 655 N N . LEU A 1 89 ? 7.746 -8.562 -13.245 1.00 89.50 89 LEU A N 1
ATOM 656 C CA . LEU A 1 89 ? 7.015 -8.340 -14.499 1.00 89.50 89 LEU A CA 1
ATOM 657 C C . LEU A 1 89 ? 7.895 -8.659 -15.717 1.00 89.50 89 LEU A C 1
ATOM 659 O O . LEU A 1 89 ? 7.468 -9.361 -16.627 1.00 89.50 89 LEU A O 1
ATOM 663 N N . ILE A 1 90 ? 9.151 -8.213 -15.722 1.00 90.81 90 ILE A N 1
ATOM 664 C CA . ILE A 1 90 ? 10.071 -8.434 -16.847 1.00 90.81 90 ILE A CA 1
ATOM 665 C C . ILE A 1 90 ? 10.421 -9.923 -17.005 1.00 90.81 90 ILE A C 1
ATOM 667 O O . ILE A 1 90 ? 10.427 -10.451 -18.121 1.00 90.81 90 ILE A O 1
ATOM 671 N N . HIS A 1 91 ? 10.726 -10.609 -15.901 1.00 87.62 91 HIS A N 1
ATOM 672 C CA . HIS A 1 91 ? 11.302 -11.955 -15.952 1.00 87.62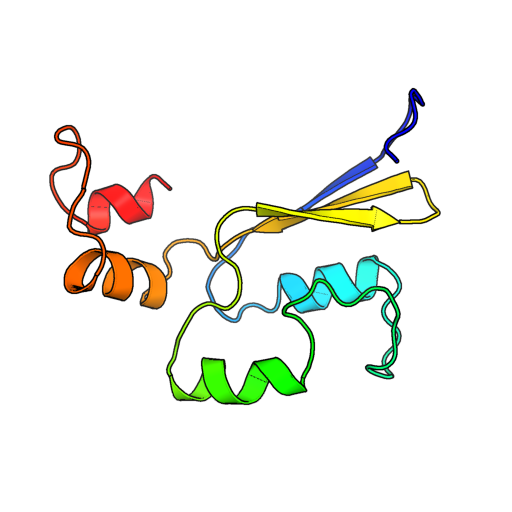 91 HIS A CA 1
ATOM 673 C C . HIS A 1 91 ? 10.276 -13.084 -15.836 1.00 87.62 91 HIS A C 1
ATOM 675 O O . HIS A 1 91 ? 10.479 -14.153 -16.421 1.00 87.62 91 HIS A O 1
ATOM 681 N N . HIS A 1 92 ? 9.180 -12.862 -15.112 1.00 80.56 92 HIS A N 1
ATOM 682 C CA . HIS A 1 92 ? 8.216 -13.903 -14.760 1.00 80.56 92 HIS A CA 1
ATOM 683 C C . HIS A 1 92 ? 6.828 -13.671 -15.360 1.00 80.56 92 HIS A C 1
ATOM 685 O O . HIS A 1 92 ? 6.203 -14.642 -15.787 1.00 80.56 92 HIS A O 1
ATOM 691 N N . ASP A 1 93 ? 6.366 -12.422 -15.446 1.00 75.44 93 ASP A N 1
ATOM 692 C CA . ASP A 1 93 ? 4.989 -12.102 -15.831 1.00 75.44 93 ASP A CA 1
ATOM 693 C C . ASP A 1 93 ? 4.909 -11.457 -17.224 1.00 75.44 93 ASP A C 1
ATOM 695 O O . ASP A 1 93 ? 4.845 -10.245 -17.404 1.00 75.44 93 ASP A O 1
ATOM 699 N N . ARG A 1 94 ? 4.917 -12.295 -18.267 1.00 68.06 94 ARG A N 1
ATOM 700 C CA . ARG A 1 94 ? 4.938 -11.826 -19.668 1.00 68.06 94 ARG A CA 1
ATOM 701 C C . ARG A 1 94 ? 3.584 -11.340 -20.198 1.00 68.06 94 ARG A C 1
ATOM 703 O O . ARG A 1 94 ? 3.499 -10.948 -21.360 1.00 68.06 94 ARG A O 1
ATOM 710 N N . ASN A 1 95 ? 2.531 -11.383 -19.385 1.00 77.75 95 ASN A N 1
ATOM 711 C CA . ASN A 1 95 ? 1.171 -11.030 -19.791 1.00 77.75 95 ASN A CA 1
ATOM 712 C C . ASN A 1 95 ? 0.861 -9.571 -19.454 1.00 77.75 95 ASN A C 1
ATOM 714 O O . ASN A 1 95 ? 0.000 -9.275 -18.628 1.00 77.75 95 ASN A O 1
ATOM 718 N N . ILE A 1 96 ? 1.570 -8.657 -20.110 1.00 85.25 96 ILE A N 1
ATOM 719 C CA . ILE A 1 96 ? 1.249 -7.233 -20.042 1.00 85.25 96 ILE A CA 1
ATOM 720 C C . ILE A 1 96 ? 0.037 -6.985 -20.951 1.00 85.25 96 ILE A C 1
ATOM 722 O O . ILE A 1 96 ? 0.061 -7.423 -22.109 1.00 85.25 96 ILE A O 1
ATOM 726 N N . PRO A 1 97 ? -1.029 -6.322 -20.465 1.00 88.94 97 PRO A N 1
ATOM 727 C CA . PRO A 1 97 ? -2.174 -6.000 -21.305 1.00 88.94 97 PRO A CA 1
ATOM 728 C C . PRO A 1 97 ? -1.755 -5.161 -22.529 1.00 88.94 97 PRO A C 1
ATOM 730 O O . PRO A 1 97 ? -0.875 -4.305 -22.406 1.00 88.94 97 PRO A O 1
ATOM 733 N N . PRO A 1 98 ? -2.349 -5.391 -23.716 1.00 89.25 98 PRO A N 1
ATOM 734 C CA . PRO A 1 98 ? -1.910 -4.774 -24.972 1.00 89.25 98 PRO A CA 1
ATOM 735 C C . PRO A 1 98 ? -2.044 -3.243 -25.000 1.00 89.25 98 PRO A C 1
ATOM 737 O O . PRO A 1 98 ? -1.444 -2.594 -25.854 1.00 89.25 98 PRO A O 1
ATOM 740 N N . GLU A 1 99 ? -2.827 -2.658 -24.093 1.00 92.00 99 GLU A N 1
ATOM 741 C CA . GLU A 1 99 ? -2.947 -1.213 -23.899 1.00 92.00 99 GLU A CA 1
ATOM 742 C C . GLU A 1 99 ? -1.693 -0.554 -23.295 1.00 92.00 99 GLU A C 1
ATOM 744 O O . GLU A 1 99 ? -1.553 0.667 -23.391 1.00 92.00 99 GLU A O 1
ATOM 749 N N . TYR A 1 100 ? -0.766 -1.327 -22.719 1.00 91.06 100 TYR A N 1
ATOM 750 C CA . TYR A 1 100 ? 0.481 -0.809 -22.154 1.00 91.06 100 TYR A CA 1
ATOM 751 C C . TYR A 1 100 ? 1.665 -1.053 -23.091 1.00 91.06 100 TYR A C 1
ATOM 753 O O . TYR A 1 100 ? 1.857 -2.138 -23.636 1.00 91.06 100 TYR A O 1
ATOM 761 N N . THR A 1 101 ? 2.501 -0.028 -23.254 1.00 90.69 101 THR A N 1
ATOM 762 C CA . THR A 1 101 ? 3.660 -0.053 -24.158 1.00 90.69 101 THR A CA 1
ATOM 763 C C . THR A 1 101 ? 4.890 -0.731 -23.568 1.00 90.69 101 THR A C 1
ATOM 765 O O . THR A 1 101 ? 5.760 -1.164 -24.322 1.00 90.69 101 THR A O 1
ATOM 768 N N . SER A 1 102 ? 4.990 -0.804 -22.239 1.00 91.75 102 SER A N 1
ATOM 769 C CA . SER A 1 102 ? 6.136 -1.394 -21.550 1.00 91.75 102 SER A CA 1
ATOM 770 C C . SER A 1 102 ? 5.775 -1.893 -20.137 1.00 91.75 102 SER A C 1
ATOM 772 O O . SER A 1 102 ? 4.774 -1.442 -19.566 1.00 91.75 102 SER A O 1
ATOM 774 N N . PRO A 1 103 ? 6.579 -2.806 -19.552 1.00 91.19 103 PRO A N 1
ATOM 775 C CA . PRO A 1 103 ? 6.420 -3.241 -18.162 1.00 91.19 103 PRO A CA 1
ATOM 776 C C . PRO A 1 103 ? 6.502 -2.082 -17.160 1.00 91.19 103 PRO A C 1
ATOM 778 O O . PRO A 1 103 ? 5.804 -2.091 -16.150 1.00 91.19 103 PRO A O 1
ATOM 781 N N . GLU A 1 104 ? 7.323 -1.070 -17.446 1.00 93.31 104 GLU A N 1
ATOM 782 C CA . GLU A 1 104 ? 7.461 0.134 -16.625 1.00 93.31 104 GLU A CA 1
ATOM 783 C C . GLU A 1 104 ? 6.162 0.941 -16.622 1.00 93.31 104 GLU A C 1
ATOM 785 O O . GLU A 1 104 ? 5.646 1.251 -15.552 1.00 93.31 104 GLU A O 1
ATOM 790 N N . ASN A 1 105 ? 5.582 1.201 -17.802 1.00 93.00 105 ASN A N 1
ATOM 791 C CA . ASN A 1 105 ? 4.290 1.881 -17.908 1.00 93.00 105 ASN A CA 1
ATOM 792 C C . ASN A 1 105 ? 3.180 1.119 -17.177 1.00 93.00 105 ASN A C 1
ATOM 794 O O . ASN A 1 105 ? 2.314 1.735 -16.566 1.00 93.00 105 ASN A O 1
ATOM 798 N N . TYR A 1 106 ? 3.194 -0.214 -17.238 1.00 91.81 106 TYR A N 1
ATOM 799 C CA . TYR A 1 106 ? 2.217 -1.028 -16.521 1.00 91.81 106 TYR A CA 1
ATOM 800 C C . TYR A 1 106 ? 2.402 -0.943 -14.997 1.00 91.81 106 TYR A C 1
ATOM 802 O O . TYR A 1 106 ? 1.429 -0.752 -14.273 1.00 91.81 106 TYR A O 1
ATOM 810 N N . ASN A 1 107 ? 3.646 -1.004 -14.514 1.00 90.69 107 ASN A N 1
ATOM 811 C CA . ASN A 1 107 ? 3.989 -0.886 -13.093 1.00 90.69 107 ASN A CA 1
ATOM 812 C C . ASN A 1 107 ? 3.681 0.502 -12.502 1.00 90.69 107 ASN A C 1
ATOM 814 O O . ASN A 1 107 ? 3.404 0.611 -11.314 1.00 90.69 107 ASN A O 1
ATOM 818 N N . GLU A 1 108 ? 3.738 1.563 -13.309 1.00 92.12 108 GLU A N 1
ATOM 819 C CA . GLU A 1 108 ? 3.381 2.925 -12.884 1.00 92.12 108 GLU A CA 1
ATOM 820 C C . GLU A 1 108 ? 1.871 3.132 -12.690 1.00 92.12 108 GLU A C 1
ATOM 822 O O . GLU A 1 108 ? 1.471 4.033 -11.954 1.00 92.12 108 GLU A O 1
ATOM 827 N N . ILE A 1 109 ? 1.039 2.333 -13.364 1.00 90.88 109 ILE A N 1
ATOM 828 C CA . ILE A 1 109 ? -0.427 2.463 -13.350 1.00 90.88 109 ILE A CA 1
ATOM 829 C C . ILE A 1 109 ? -1.087 1.554 -12.298 1.00 90.88 109 ILE A C 1
ATOM 831 O O . ILE A 1 109 ? -2.240 1.792 -11.934 1.00 90.88 109 ILE A O 1
ATOM 835 N N . GLN A 1 110 ? -0.368 0.534 -11.820 1.00 84.31 110 GLN A N 1
ATOM 836 C CA . GLN A 1 110 ? -0.777 -0.365 -10.731 1.00 84.31 110 GLN A CA 1
ATOM 837 C C . GLN A 1 110 ? -0.861 0.357 -9.380 1.00 84.31 110 GLN A C 1
ATOM 839 O O . GLN A 1 110 ? -1.848 0.096 -8.657 1.00 84.31 110 GLN A O 1
#

Solvent-accessible surface area (backbone atoms only — not comparable to full-atom values): 6867 Å² to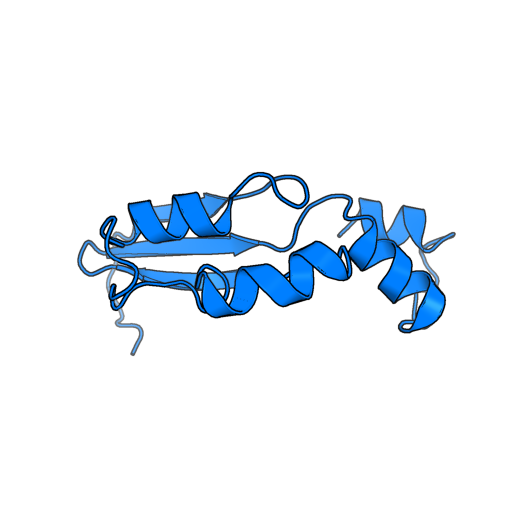tal; per-residue (Å²): 133,91,70,102,68,83,88,67,49,78,48,75,51,84,50,51,66,90,75,47,62,55,52,54,49,17,43,75,54,64,28,54,97,57,89,83,33,96,33,54,55,92,62,54,43,71,87,60,43,59,68,35,62,78,70,59,47,74,82,55,76,64,73,48,78,49,74,42,96,87,40,36,38,40,36,45,48,34,43,49,77,29,66,39,57,45,51,41,36,74,76,72,46,83,82,68,60,88,92,46,94,42,64,66,61,47,50,72,73,108

InterPro domains:
  IPR027417 P-loop containing nucleoside triphosphate hydrolase [G3DSA:3.40.50.300] (3-96)
  IPR027417 P-loop containing nucleoside triphosphate hydrolase [SSF52540] (8-91)
  IPR039177 Nonsense-mediated mRNA decay factor SMG9 [PTHR14270] (1-110)

Radius of gyration: 16.14 Å; Cα contacts (8 Å, |Δi|>4): 136; chains: 1; bounding box: 42×18×46 Å

pLDDT: mean 79.77, std 15.35, range [42.53, 95.62]

Nearest PDB structures (foldseek):
  7pw4-assembly1_C  TM=9.040E-01  e=1.092E-07  Homo sapiens
  7pw9-assembly1_C  TM=9.014E-01  e=2.883E-07  Homo sapiens
  7pw7-assembly1_C  TM=8.989E-01  e=9.244E-07  Homo sapiens
  6l54-assembly1_C  TM=8.643E-01  e=1.198E-06  Homo sapiens
  4bza-assembly1_A  TM=3.054E-01  e=8.648E+00  Escherichia coli BL21(DE3)

Mean predicted aligned error: 7.89 Å

Sequence (110 aa):
ILLDQTDFLVVGVIGPQGVGKSTVLSVLGGAGPSLDSRFVTHQAAASLWFPYHEDGTNQTAGIDMSVTQERVILLDTQPLLSAALLDRLIHHDRNIPPEYTSPENYNEIQ

Organism: NCBI:txid174260

Secondary structure (DSSP, 8-state):
---S----EEEE----TTS-HHHHHHHHTT--SSTT-TT--TT--HHHHHHHHHTT--S--SEEEEE-TTSEEEEEEPPTT-HHHHHHHHHT-----TT-SSHHHHHHH-